Protein AF-A0A529MLP5-F1 (afdb_monomer)

Radius of gyration: 15.71 Å; Cα contacts (8 Å, |Δi|>4): 25; chains: 1; bounding box: 36×20×38 Å

pLDDT: mean 93.05, std 3.83, range [68.38, 96.12]

Secondary structure (DSSP, 8-state):
---HHHHHHHHHHTHHHHHHHHHTSHHHHHHHHHHHHHGGG--SHHHHHH-HHHHHHHHHHHT-

Structure (mmCIF, N/CA/C/O backbone):
data_AF-A0A529MLP5-F1
#
_entry.id   AF-A0A529MLP5-F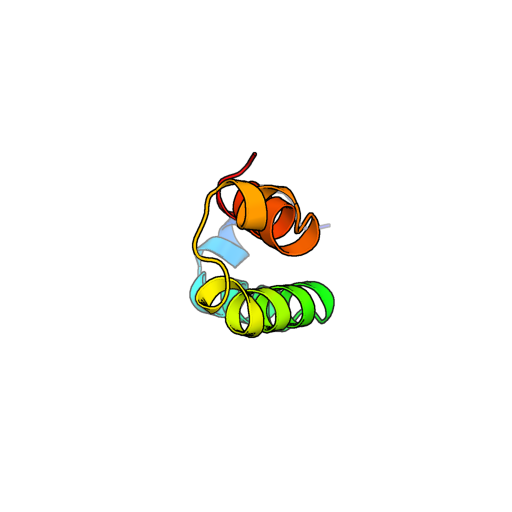1
#
loop_
_atom_site.group_PDB
_atom_site.id
_atom_site.type_symbol
_atom_site.label_atom_id
_atom_site.label_alt_id
_atom_site.label_comp_id
_atom_site.label_asym_id
_atom_site.label_entity_id
_atom_site.label_seq_id
_atom_site.pdbx_PDB_ins_code
_atom_site.Cartn_x
_atom_site.Cartn_y
_atom_site.Cartn_z
_atom_site.occupancy
_atom_site.B_iso_or_equiv
_atom_site.auth_seq_id
_atom_site.auth_comp_id
_atom_site.auth_asym_id
_atom_site.auth_atom_id
_atom_site.pdbx_PDB_model_num
ATOM 1 N N . MET A 1 1 ? 19.523 -14.229 -20.371 1.00 68.38 1 MET A N 1
ATOM 2 C CA . MET A 1 1 ? 19.296 -13.638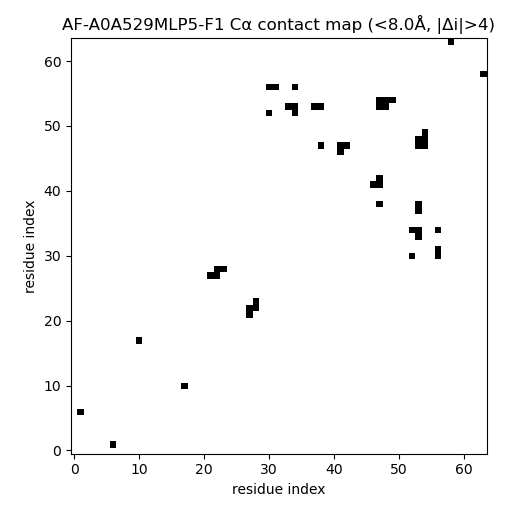 -19.036 1.00 68.38 1 MET A CA 1
ATOM 3 C C . MET A 1 1 ? 19.287 -12.130 -19.203 1.00 68.38 1 MET A C 1
ATOM 5 O O . MET A 1 1 ? 20.237 -11.614 -19.778 1.00 68.38 1 MET A O 1
ATOM 9 N N . LEU A 1 2 ? 18.218 -11.443 -18.798 1.00 81.62 2 LEU A N 1
ATOM 10 C CA . LEU A 1 2 ? 18.238 -9.979 -18.732 1.00 81.62 2 LEU A CA 1
ATOM 11 C C . LEU A 1 2 ? 19.159 -9.578 -17.576 1.00 81.62 2 LEU A C 1
ATOM 13 O O . LEU A 1 2 ? 19.049 -10.141 -16.488 1.00 81.62 2 LEU A O 1
ATOM 17 N N . ASN A 1 3 ? 20.096 -8.666 -17.822 1.00 91.25 3 ASN A N 1
ATOM 18 C CA . ASN A 1 3 ? 20.928 -8.115 -16.756 1.00 91.25 3 ASN A CA 1
ATOM 19 C C . ASN A 1 3 ? 20.164 -6.996 -16.021 1.00 91.25 3 ASN A C 1
ATOM 21 O O . ASN A 1 3 ? 19.170 -6.472 -16.530 1.00 91.25 3 ASN A O 1
ATOM 25 N N . THR A 1 4 ? 20.632 -6.623 -14.827 1.00 91.38 4 THR A N 1
ATOM 26 C CA . THR A 1 4 ? 19.996 -5.596 -13.982 1.00 91.38 4 THR A CA 1
ATOM 27 C C . THR A 1 4 ? 19.751 -4.287 -14.734 1.00 91.38 4 THR A C 1
ATOM 29 O O . THR A 1 4 ? 18.694 -3.677 -14.592 1.00 91.38 4 THR A O 1
ATOM 32 N N . TYR A 1 5 ? 20.703 -3.880 -15.577 1.00 91.06 5 TYR A N 1
ATOM 33 C CA . TYR A 1 5 ? 20.629 -2.641 -16.344 1.00 91.06 5 TYR A CA 1
ATOM 34 C C . TYR A 1 5 ? 19.524 -2.675 -17.409 1.00 91.06 5 TYR A C 1
ATOM 36 O O . TYR A 1 5 ? 18.710 -1.757 -17.483 1.00 91.06 5 TYR A O 1
ATOM 44 N N . THR A 1 6 ? 19.437 -3.752 -18.193 1.00 91.31 6 THR A N 1
ATOM 45 C CA . THR A 1 6 ? 18.395 -3.921 -19.212 1.00 91.31 6 THR A CA 1
ATOM 46 C C . THR A 1 6 ? 17.010 -4.001 -18.572 1.00 91.31 6 THR A C 1
ATOM 48 O O . THR A 1 6 ? 16.085 -3.363 -19.064 1.00 91.31 6 THR A O 1
ATOM 51 N N . SER A 1 7 ? 16.857 -4.713 -17.449 1.00 87.25 7 SER A N 1
ATOM 52 C CA . SER A 1 7 ? 15.584 -4.769 -16.715 1.00 87.25 7 SER A CA 1
ATOM 53 C C . SER A 1 7 ? 15.147 -3.391 -16.207 1.00 87.25 7 SER A C 1
ATOM 55 O O . SER A 1 7 ? 13.989 -3.017 -16.380 1.00 87.25 7 SER A O 1
ATOM 57 N N . TYR A 1 8 ? 16.076 -2.609 -15.646 1.00 91.62 8 TYR A N 1
ATOM 58 C CA . TYR A 1 8 ? 15.798 -1.236 -15.221 1.00 91.62 8 TYR A CA 1
ATOM 59 C C . TYR A 1 8 ? 15.351 -0.358 -16.394 1.00 91.62 8 TYR A C 1
ATOM 61 O O . TYR A 1 8 ? 14.323 0.306 -16.299 1.00 91.62 8 TYR A O 1
ATOM 69 N N . GLN A 1 9 ? 16.074 -0.387 -17.520 1.00 93.31 9 GLN A N 1
ATOM 70 C CA . GLN A 1 9 ? 15.718 0.409 -18.697 1.00 93.31 9 GLN A CA 1
ATOM 71 C C . GLN A 1 9 ? 14.339 0.052 -19.258 1.00 93.31 9 GLN A C 1
ATOM 73 O O . GLN A 1 9 ? 13.607 0.948 -19.669 1.00 93.31 9 GLN A O 1
ATOM 78 N N . LEU A 1 10 ? 13.971 -1.233 -19.273 1.00 90.62 10 LEU A N 1
ATOM 79 C CA . LEU A 1 10 ? 12.658 -1.676 -19.747 1.00 90.62 10 LEU A CA 1
ATOM 80 C C . LEU A 1 10 ? 11.518 -1.123 -18.885 1.00 90.62 10 LEU A C 1
ATOM 82 O O . LEU A 1 10 ? 10.518 -0.675 -19.437 1.00 90.62 10 LEU A O 1
ATOM 86 N N . ILE A 1 11 ? 11.689 -1.118 -17.560 1.00 92.19 11 ILE A N 1
ATOM 87 C CA . ILE A 1 11 ? 10.706 -0.570 -16.616 1.00 92.19 11 ILE A CA 1
ATOM 88 C C . ILE A 1 11 ? 10.666 0.960 -16.714 1.00 92.19 11 ILE A C 1
ATOM 90 O O . ILE A 1 11 ? 9.599 1.545 -16.861 1.00 92.19 11 ILE A O 1
ATOM 94 N N . ALA A 1 12 ? 11.828 1.617 -16.686 1.00 93.94 12 ALA A N 1
ATOM 95 C CA . ALA A 1 12 ? 11.931 3.075 -16.707 1.00 93.94 12 ALA A CA 1
ATOM 96 C C . ALA A 1 12 ? 11.428 3.701 -18.018 1.00 93.94 12 ALA A C 1
ATOM 98 O O . ALA A 1 12 ? 10.964 4.838 -18.016 1.00 93.94 12 ALA A O 1
ATOM 99 N N . LYS A 1 13 ? 11.504 2.964 -19.132 1.00 94.94 13 LYS A N 1
ATOM 100 C CA . LYS A 1 13 ? 11.002 3.410 -20.437 1.00 94.94 13 LYS A CA 1
ATOM 101 C C . LYS A 1 13 ? 9.480 3.582 -20.459 1.00 94.94 13 LYS A C 1
AT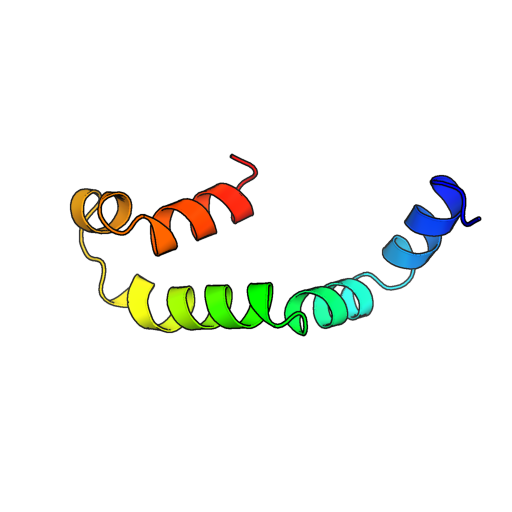OM 103 O O . LYS A 1 13 ? 8.996 4.442 -21.189 1.00 94.94 13 LYS A O 1
ATOM 108 N N . ASP A 1 14 ? 8.745 2.763 -19.710 1.00 94.25 14 ASP A N 1
ATOM 109 C CA . ASP A 1 14 ? 7.279 2.768 -19.683 1.00 94.25 14 ASP A CA 1
ATOM 110 C C . ASP A 1 14 ? 6.772 2.397 -18.282 1.00 94.25 14 ASP A C 1
ATOM 112 O O . ASP A 1 14 ? 6.247 1.308 -18.028 1.00 94.25 14 ASP A O 1
ATOM 116 N N . ILE A 1 15 ? 6.990 3.327 -17.350 1.00 94.06 15 ILE A N 1
ATOM 117 C CA . ILE A 1 15 ? 6.553 3.203 -15.957 1.00 94.06 15 ILE A CA 1
ATOM 118 C C . ILE A 1 15 ? 5.034 2.974 -15.853 1.00 94.06 15 ILE A C 1
ATOM 120 O O . ILE A 1 15 ? 4.656 2.084 -15.091 1.00 94.06 15 ILE A O 1
ATOM 124 N N . PRO A 1 16 ? 4.157 3.692 -16.592 1.00 95.50 16 PRO A N 1
ATOM 125 C CA . PRO A 1 16 ? 2.714 3.457 -16.515 1.00 95.50 16 PRO A CA 1
ATOM 126 C C . PRO A 1 16 ? 2.340 2.007 -16.822 1.00 95.50 16 PRO A C 1
ATOM 128 O O . PRO A 1 16 ? 1.682 1.359 -16.014 1.00 95.50 16 PRO A O 1
ATOM 131 N N . LYS A 1 17 ? 2.864 1.441 -17.914 1.00 94.44 17 LYS A N 1
ATOM 132 C CA . LYS A 1 17 ? 2.610 0.039 -18.258 1.00 94.44 17 LYS A CA 1
ATOM 133 C C . LYS A 1 17 ? 3.144 -0.932 -17.208 1.00 94.44 17 LYS A C 1
ATOM 135 O O . LYS A 1 17 ? 2.523 -1.963 -16.955 1.00 94.44 17 LYS A O 1
ATOM 140 N N . ALA A 1 18 ? 4.301 -0.640 -16.614 1.00 93.94 18 ALA A N 1
ATOM 141 C CA . ALA A 1 18 ? 4.846 -1.461 -15.538 1.00 93.94 18 ALA A CA 1
ATOM 142 C C . ALA A 1 18 ? 3.939 -1.439 -14.293 1.00 93.94 18 ALA A C 1
ATOM 144 O O . ALA A 1 18 ? 3.740 -2.482 -13.671 1.00 93.94 18 ALA A O 1
ATOM 145 N N . ILE A 1 19 ? 3.353 -0.285 -13.961 1.00 93.38 19 ILE A N 1
ATOM 146 C CA . ILE A 1 19 ? 2.379 -0.151 -12.871 1.00 93.38 19 ILE A CA 1
ATOM 147 C C . ILE A 1 19 ? 1.103 -0.932 -13.197 1.00 93.38 19 ILE A C 1
ATOM 149 O O . ILE A 1 19 ? 0.698 -1.748 -12.374 1.00 93.38 19 ILE A O 1
ATOM 153 N N . ASP A 1 20 ? 0.542 -0.785 -14.401 1.00 94.62 20 ASP A N 1
ATOM 15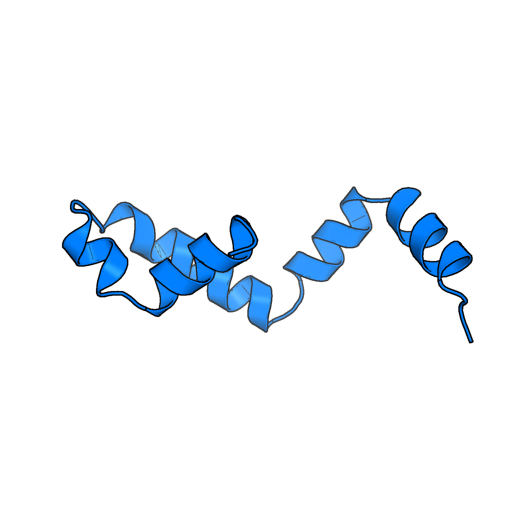4 C CA . ASP A 1 20 ? -0.660 -1.520 -14.828 1.00 94.62 20 ASP A CA 1
ATOM 155 C C . ASP A 1 20 ? -0.457 -3.041 -14.727 1.00 94.62 20 ASP A C 1
ATOM 157 O O . ASP A 1 20 ? -1.333 -3.790 -14.290 1.00 94.62 20 ASP A O 1
ATOM 161 N N . GLN A 1 21 ? 0.733 -3.521 -15.102 1.00 93.50 21 GLN A N 1
ATOM 162 C CA . G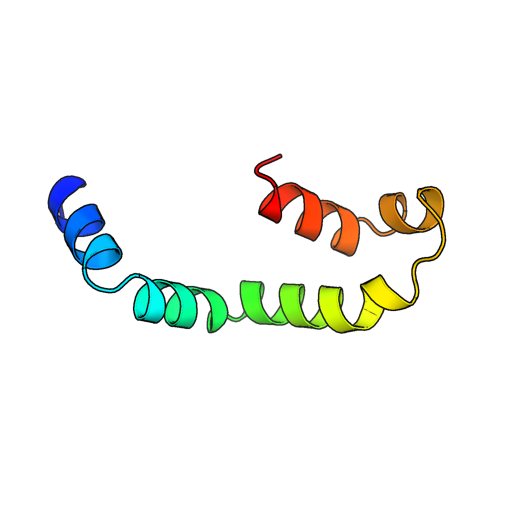LN A 1 21 ? 1.100 -4.931 -14.977 1.00 93.50 21 GLN A CA 1
ATOM 163 C C . GLN A 1 21 ? 1.189 -5.394 -13.521 1.00 93.50 21 GLN A C 1
ATOM 165 O O . GLN A 1 21 ? 0.828 -6.534 -13.229 1.00 93.50 21 GLN A O 1
ATOM 170 N N . VAL A 1 2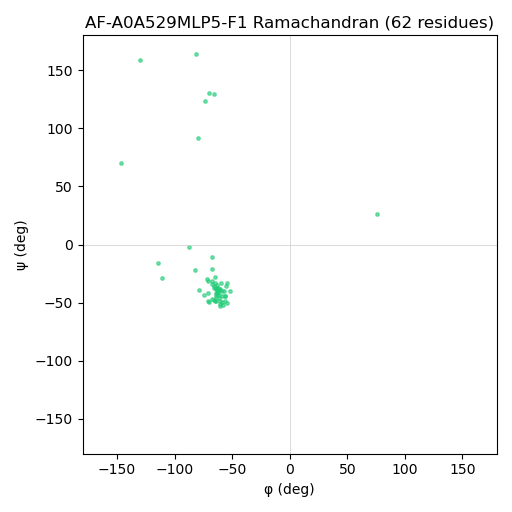2 ? 1.687 -4.547 -12.617 1.00 94.00 22 VAL A N 1
ATOM 171 C CA . VAL A 1 22 ? 1.745 -4.836 -11.177 1.00 94.00 22 VAL A CA 1
ATOM 172 C C . VAL A 1 22 ? 0.345 -4.815 -10.566 1.00 94.00 22 VAL A C 1
ATOM 174 O O . VAL A 1 22 ? 0.011 -5.716 -9.801 1.00 94.00 22 VAL A O 1
ATOM 177 N N . GLU A 1 23 ? -0.494 -3.853 -10.941 1.00 92.56 23 GLU A N 1
ATOM 178 C CA . GLU A 1 23 ? -1.879 -3.741 -10.481 1.00 92.56 23 GLU A CA 1
ATOM 179 C C . GLU A 1 23 ? -2.728 -4.942 -10.922 1.00 92.56 23 GLU A C 1
ATOM 181 O O . GLU A 1 23 ? -3.506 -5.482 -10.134 1.00 92.56 23 GLU A O 1
ATOM 186 N N . ALA A 1 24 ? -2.518 -5.431 -12.148 1.00 93.75 24 ALA A N 1
ATOM 187 C CA . ALA A 1 24 ? -3.203 -6.607 -12.678 1.00 93.75 24 ALA A CA 1
ATOM 188 C C . ALA A 1 24 ? -2.822 -7.924 -11.973 1.00 93.75 24 ALA A C 1
ATOM 190 O O . ALA A 1 24 ? -3.475 -8.950 -12.191 1.00 93.75 24 ALA A O 1
ATOM 191 N N . GLN A 1 25 ? -1.782 -7.939 -11.130 1.00 95.88 25 GLN A N 1
ATOM 192 C CA . GLN A 1 25 ? -1.417 -9.141 -10.385 1.00 95.88 25 GLN A CA 1
ATOM 193 C C . GLN A 1 25 ? -2.534 -9.500 -9.390 1.00 95.88 25 GLN A C 1
ATOM 195 O O . GLN A 1 25 ? -2.916 -8.656 -8.578 1.00 95.88 25 GLN A O 1
ATOM 200 N N . PRO A 1 26 ? -3.023 -10.758 -9.359 1.00 95.62 26 PRO A N 1
ATOM 201 C CA . PRO A 1 26 ? -4.179 -11.138 -8.542 1.00 95.62 26 PRO A CA 1
ATOM 202 C C . PRO A 1 26 ? -4.046 -10.801 -7.053 1.00 95.62 26 PRO A C 1
ATOM 204 O O . PRO A 1 26 ? -5.028 -10.449 -6.405 1.00 95.62 26 PRO A O 1
ATOM 207 N N . VAL A 1 27 ? -2.832 -10.908 -6.507 1.00 92.94 27 VAL A N 1
ATOM 208 C CA . VAL A 1 27 ? -2.552 -10.599 -5.099 1.00 92.94 27 VAL A CA 1
ATOM 209 C C . VAL A 1 27 ? -2.645 -9.098 -4.843 1.00 92.94 27 VAL A C 1
ATOM 211 O O . VAL A 1 27 ? -3.361 -8.694 -3.933 1.00 92.94 27 VAL A O 1
ATOM 214 N N . VAL A 1 28 ? -1.978 -8.286 -5.675 1.00 94.06 28 VAL A N 1
ATOM 215 C CA . VAL A 1 28 ? -2.011 -6.819 -5.579 1.00 94.06 28 VAL A CA 1
ATOM 216 C C . VAL A 1 28 ? -3.449 -6.346 -5.697 1.00 94.06 28 VAL A C 1
ATOM 218 O O . VAL A 1 28 ? -3.942 -5.700 -4.782 1.00 94.06 28 VAL A O 1
ATOM 221 N N . LYS A 1 29 ? -4.162 -6.782 -6.740 1.00 95.06 29 LYS A N 1
ATOM 222 C CA . LYS A 1 29 ? -5.563 -6.425 -6.945 1.00 95.06 29 LYS A CA 1
ATOM 223 C C . LYS A 1 29 ? -6.435 -6.758 -5.730 1.00 95.06 29 LYS A C 1
ATOM 225 O O . LYS A 1 29 ? -7.165 -5.903 -5.243 1.00 95.06 29 LYS A O 1
ATOM 230 N N . ARG A 1 30 ? -6.354 -7.988 -5.212 1.00 95.06 30 ARG A N 1
ATOM 231 C CA . ARG A 1 30 ? -7.182 -8.438 -4.080 1.00 95.06 30 ARG A CA 1
ATOM 232 C C . ARG A 1 30 ? -6.905 -7.655 -2.796 1.00 95.06 30 ARG A C 1
ATOM 234 O O . ARG A 1 30 ? 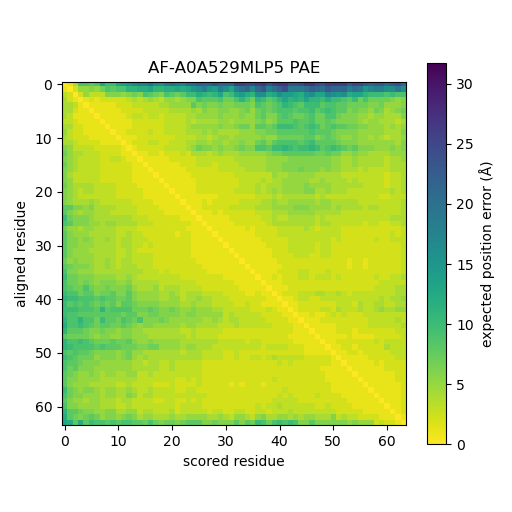-7.815 -7.470 -1.986 1.00 95.06 30 ARG A O 1
ATOM 241 N N . ASP A 1 31 ? -5.658 -7.263 -2.570 1.00 93.81 31 ASP A N 1
ATOM 242 C CA . ASP A 1 31 ? -5.278 -6.497 -1.385 1.00 93.81 31 ASP A CA 1
ATOM 243 C C . ASP A 1 31 ? -5.644 -5.017 -1.534 1.00 93.81 31 ASP A C 1
ATOM 245 O O . ASP A 1 31 ? -6.200 -4.448 -0.596 1.00 93.81 31 ASP A O 1
ATOM 249 N N . THR A 1 32 ? -5.468 -4.439 -2.727 1.00 95.00 32 THR A N 1
ATOM 250 C CA . THR A 1 32 ? -5.957 -3.098 -3.076 1.00 95.00 32 THR A CA 1
ATOM 251 C C . THR A 1 32 ? -7.474 -3.002 -2.919 1.00 95.00 32 THR A C 1
ATOM 253 O O . THR A 1 32 ? -7.959 -2.104 -2.234 1.00 95.00 32 THR A O 1
ATOM 256 N N . ASP A 1 33 ? -8.234 -3.948 -3.483 1.00 95.56 33 ASP A N 1
ATOM 257 C CA . ASP A 1 33 ? -9.699 -3.979 -3.392 1.00 95.56 33 ASP A CA 1
ATOM 258 C C . ASP A 1 33 ? -10.161 -4.035 -1.923 1.00 95.56 33 ASP A C 1
ATOM 260 O O . ASP A 1 33 ? -11.065 -3.304 -1.516 1.00 95.56 33 ASP A O 1
ATOM 264 N N . TYR A 1 34 ? -9.518 -4.878 -1.103 1.00 95.19 34 TYR A N 1
ATOM 265 C CA . TYR A 1 34 ? -9.824 -4.970 0.326 1.00 95.19 34 TYR A CA 1
ATOM 266 C C . TYR A 1 34 ? -9.496 -3.667 1.057 1.00 95.19 34 TYR A C 1
ATOM 268 O O . TYR A 1 34 ? -10.293 -3.216 1.880 1.00 95.19 34 TYR A O 1
ATOM 276 N N . TYR A 1 35 ? -8.350 -3.054 0.757 1.00 95.00 35 TYR A N 1
ATOM 277 C CA . TYR A 1 35 ? -7.961 -1.791 1.367 1.00 95.00 35 TYR A CA 1
ATOM 278 C C . TYR A 1 35 ? -8.979 -0.693 1.059 1.00 95.00 35 TYR A C 1
ATOM 280 O O . TYR A 1 35 ? -9.513 -0.080 1.980 1.00 95.00 35 TYR A O 1
ATOM 288 N N . LEU A 1 36 ? -9.324 -0.510 -0.218 1.00 94.81 36 LEU A N 1
ATOM 289 C CA . LEU A 1 36 ? -10.284 0.501 -0.667 1.00 94.81 36 LEU A CA 1
ATOM 290 C C . LEU A 1 36 ? -11.681 0.301 -0.064 1.00 94.81 36 LEU A C 1
ATOM 292 O O . LEU A 1 36 ? -12.329 1.278 0.308 1.00 94.81 36 LEU A O 1
ATOM 296 N N . ALA A 1 37 ? -12.136 -0.946 0.073 1.00 96.12 37 ALA A N 1
ATOM 297 C CA . ALA A 1 37 ? -13.453 -1.248 0.629 1.00 96.12 37 ALA A CA 1
ATOM 298 C C . ALA A 1 37 ? -13.557 -1.008 2.147 1.00 96.12 37 ALA A C 1
ATOM 300 O O . ALA A 1 37 ? -14.641 -0.697 2.641 1.00 96.12 37 ALA A O 1
ATOM 301 N N . ASN A 1 38 ? -12.458 -1.162 2.896 1.00 94.19 38 ASN A N 1
ATOM 302 C CA . ASN A 1 38 ? -12.501 -1.189 4.362 1.00 94.19 38 ASN A CA 1
ATOM 303 C C . ASN A 1 38 ? -11.870 0.036 5.033 1.00 94.19 38 ASN A C 1
ATOM 305 O O . ASN A 1 38 ? -12.323 0.424 6.109 1.00 94.19 38 ASN A O 1
ATOM 309 N N . ILE A 1 39 ? -10.884 0.694 4.411 1.00 92.62 39 ILE A N 1
ATOM 310 C CA . ILE A 1 39 ? -10.153 1.808 5.039 1.00 92.62 39 ILE A CA 1
ATOM 311 C C . ILE A 1 39 ? -11.066 2.983 5.419 1.00 92.62 39 ILE A C 1
ATOM 313 O O . ILE A 1 39 ? -10.863 3.612 6.452 1.00 92.62 39 ILE A O 1
ATOM 317 N N . GLY A 1 40 ? -12.125 3.246 4.644 1.00 93.62 40 GLY A N 1
ATOM 318 C CA . GLY A 1 40 ? -13.094 4.306 4.946 1.00 93.62 40 GLY A CA 1
ATOM 319 C C . GLY A 1 40 ? -13.940 4.045 6.200 1.00 93.62 40 GLY A C 1
ATOM 320 O O . GLY A 1 40 ? -14.473 4.991 6.789 1.00 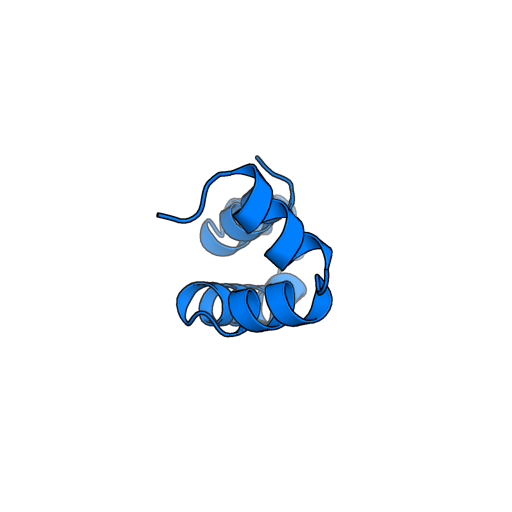93.62 40 GLY A O 1
ATOM 321 N N . ASN A 1 41 ? -14.048 2.785 6.633 1.00 93.62 41 ASN A N 1
ATOM 322 C CA . ASN A 1 41 ? -14.790 2.395 7.834 1.00 93.62 41 ASN A CA 1
ATOM 323 C C . ASN A 1 41 ? -13.964 2.587 9.112 1.00 93.62 41 ASN A C 1
ATOM 325 O O . ASN A 1 41 ? -14.539 2.745 10.186 1.00 93.62 41 ASN A O 1
ATOM 329 N N . ILE A 1 42 ? -12.635 2.632 9.000 1.00 93.62 42 ILE A N 1
ATOM 330 C CA . ILE A 1 42 ? -11.719 2.829 10.122 1.00 93.62 42 ILE A CA 1
ATOM 331 C C . ILE A 1 42 ? -11.759 4.288 10.584 1.00 93.62 42 ILE A C 1
ATOM 333 O O . ILE A 1 42 ? -11.544 5.208 9.795 1.00 93.62 42 ILE A O 1
ATOM 337 N N . LYS A 1 43 ? -12.058 4.512 11.870 1.00 94.25 43 LYS A N 1
ATOM 338 C CA . LYS A 1 43 ? -12.196 5.861 12.459 1.00 94.25 43 LYS A CA 1
ATOM 339 C C . LYS A 1 43 ? -11.136 6.191 13.502 1.00 94.25 43 LYS A C 1
ATOM 341 O O . LYS A 1 43 ? -10.964 7.360 13.834 1.00 94.25 43 LYS A O 1
ATOM 346 N N . THR A 1 44 ? -10.435 5.184 14.013 1.00 95.50 44 THR A N 1
ATOM 347 C CA . THR A 1 44 ? -9.409 5.351 15.041 1.00 95.50 44 THR A CA 1
ATOM 348 C C . THR A 1 44 ? -8.122 4.638 14.644 1.00 95.50 44 THR A C 1
ATOM 350 O O . THR A 1 44 ? -8.123 3.723 13.820 1.00 95.50 44 THR A O 1
ATOM 353 N N . ILE A 1 45 ? -7.012 5.064 15.248 1.00 91.31 45 ILE A N 1
ATOM 354 C CA . ILE A 1 45 ? -5.705 4.422 15.055 1.00 91.31 45 ILE A CA 1
ATOM 355 C C . ILE A 1 45 ? -5.740 2.985 15.588 1.00 91.31 45 ILE A C 1
ATOM 357 O O . ILE A 1 45 ? -5.185 2.089 14.961 1.00 91.31 45 ILE A O 1
ATOM 361 N N . ASP A 1 46 ? -6.436 2.744 16.700 1.00 93.75 46 ASP A N 1
ATOM 362 C CA . ASP A 1 46 ? -6.553 1.402 17.269 1.00 93.75 46 ASP A CA 1
ATOM 363 C C . ASP A 1 46 ? -7.267 0.443 16.314 1.00 93.75 46 ASP A C 1
ATOM 365 O O . ASP A 1 46 ? -6.826 -0.692 16.143 1.00 93.75 46 ASP A O 1
ATOM 369 N N . ASP A 1 47 ? -8.341 0.890 15.658 1.00 93.19 47 ASP A N 1
ATOM 370 C CA . ASP A 1 47 ? -9.054 0.078 14.665 1.00 93.19 47 ASP A CA 1
ATOM 371 C C . ASP A 1 47 ? -8.182 -0.196 13.433 1.00 93.19 47 ASP A C 1
ATOM 373 O O . ASP A 1 47 ? -8.216 -1.295 12.881 1.00 93.19 47 ASP A O 1
ATOM 377 N N . PHE A 1 48 ? -7.353 0.776 13.038 1.00 93.69 48 PHE A N 1
ATOM 378 C CA . PHE A 1 48 ? -6.410 0.616 11.934 1.00 93.69 48 PHE A CA 1
ATOM 379 C C . PHE A 1 48 ? -5.338 -0.436 12.232 1.00 93.69 48 PHE A C 1
ATOM 381 O O . PHE A 1 48 ? -5.087 -1.312 11.412 1.00 93.69 48 PHE A O 1
ATOM 388 N N . VAL A 1 49 ? -4.710 -0.362 13.409 1.00 93.44 49 VAL A N 1
ATOM 389 C CA . VAL A 1 49 ? -3.621 -1.271 13.802 1.00 93.44 49 VAL A CA 1
ATOM 390 C C . VAL A 1 49 ? -4.146 -2.683 14.087 1.00 93.44 49 VAL A C 1
ATOM 392 O O . VAL A 1 49 ? -3.441 -3.663 13.843 1.00 93.44 49 VAL A O 1
ATOM 395 N N . LYS A 1 50 ? -5.389 -2.812 14.573 1.00 95.06 50 LYS A N 1
ATOM 396 C CA . LYS A 1 50 ? -6.039 -4.114 14.803 1.00 95.06 50 LYS A CA 1
ATOM 397 C C . LYS A 1 50 ? -6.342 -4.867 13.510 1.00 95.06 50 LYS A C 1
ATOM 399 O O . LYS A 1 50 ? -6.267 -6.095 13.512 1.00 95.06 50 LYS A O 1
ATOM 404 N N . ASP A 1 51 ? -6.669 -4.175 12.417 1.00 93.44 51 ASP A N 1
ATOM 405 C CA . ASP A 1 51 ? -6.797 -4.822 11.108 1.00 93.44 51 ASP A CA 1
ATOM 406 C C . ASP A 1 51 ? -5.404 -5.024 10.497 1.00 93.44 51 ASP A C 1
ATOM 408 O O . ASP A 1 51 ? -4.869 -4.178 9.778 1.00 93.44 51 ASP A O 1
ATOM 412 N N . THR A 1 52 ? -4.816 -6.193 10.766 1.00 92.88 52 THR A N 1
ATOM 413 C CA . THR A 1 52 ? -3.493 -6.570 10.250 1.00 92.88 52 THR A CA 1
ATOM 414 C C . THR A 1 52 ? -3.409 -6.451 8.731 1.00 92.88 52 THR A C 1
ATOM 416 O O . THR A 1 52 ? -2.358 -6.111 8.201 1.00 92.88 52 THR A O 1
ATOM 419 N N . ARG A 1 53 ? -4.501 -6.695 8.002 1.00 93.12 53 ARG A N 1
ATOM 420 C CA . ARG A 1 53 ? -4.480 -6.669 6.540 1.00 93.12 53 ARG A CA 1
ATOM 421 C C . ARG A 1 53 ? -4.410 -5.238 6.012 1.00 93.12 53 ARG A C 1
ATOM 423 O O . ARG A 1 53 ? -3.611 -4.977 5.113 1.00 93.12 53 ARG A O 1
ATOM 430 N N . LEU A 1 54 ? -5.189 -4.317 6.581 1.00 94.25 54 LEU A N 1
ATOM 431 C CA . LEU A 1 54 ? -5.093 -2.887 6.262 1.00 94.25 54 LEU A CA 1
ATOM 432 C C . LEU A 1 54 ? -3.743 -2.311 6.680 1.00 94.25 54 LEU A C 1
ATOM 434 O O . LEU A 1 54 ? -3.100 -1.612 5.894 1.00 94.25 54 LEU A O 1
ATOM 438 N N . PHE A 1 55 ? -3.303 -2.651 7.890 1.00 94.44 55 PHE A N 1
ATOM 439 C CA . PHE A 1 55 ? -2.036 -2.196 8.432 1.00 94.44 55 PHE A CA 1
ATOM 440 C C . PHE A 1 55 ? -0.860 -2.650 7.561 1.00 94.44 55 PHE A C 1
ATOM 442 O O . PHE A 1 55 ? -0.091 -1.818 7.086 1.00 94.44 55 PHE A O 1
ATOM 449 N N . THR A 1 56 ? -0.746 -3.949 7.262 1.00 94.50 56 THR A N 1
ATOM 450 C CA . THR A 1 56 ? 0.338 -4.485 6.425 1.00 94.50 56 THR A CA 1
ATOM 451 C C . THR A 1 56 ? 0.312 -3.911 5.011 1.00 94.50 56 THR A C 1
ATOM 453 O O . THR A 1 56 ? 1.375 -3.626 4.462 1.00 94.50 56 THR A O 1
ATOM 456 N N . TYR A 1 57 ? -0.868 -3.705 4.418 1.00 95.25 57 TYR A N 1
ATOM 457 C CA . TYR A 1 57 ? -0.965 -3.084 3.097 1.00 95.25 57 TYR A CA 1
ATOM 458 C C . TYR A 1 57 ? -0.405 -1.655 3.099 1.00 95.25 57 TYR A C 1
ATOM 460 O O . TYR A 1 57 ? 0.400 -1.306 2.236 1.00 95.25 57 TYR A O 1
ATOM 468 N N . ALA A 1 58 ? -0.774 -0.849 4.098 1.00 94.19 58 ALA A N 1
ATOM 469 C CA . ALA A 1 58 ? -0.250 0.503 4.242 1.00 94.19 58 ALA A CA 1
ATOM 470 C C . ALA A 1 58 ? 1.261 0.503 4.505 1.00 94.19 58 ALA A C 1
ATOM 472 O O . ALA A 1 58 ? 1.991 1.197 3.806 1.00 94.19 58 ALA A O 1
ATOM 473 N N . MET A 1 59 ? 1.749 -0.303 5.454 1.00 95.25 59 MET A N 1
ATOM 474 C CA . MET A 1 59 ? 3.184 -0.385 5.760 1.00 95.25 59 MET A CA 1
ATOM 475 C C . MET A 1 59 ? 3.995 -0.756 4.514 1.00 95.25 59 MET A C 1
ATOM 477 O O . MET A 1 59 ? 4.951 -0.061 4.175 1.00 95.25 59 MET A O 1
ATOM 481 N N . LYS A 1 60 ? 3.523 -1.743 3.741 1.00 94.19 60 LYS A N 1
ATOM 482 C CA . LYS A 1 60 ? 4.132 -2.137 2.467 1.00 94.19 60 LYS A CA 1
ATOM 483 C C . LYS A 1 60 ? 4.178 -0.989 1.453 1.00 94.19 60 LYS A C 1
ATOM 485 O O . LYS A 1 60 ? 5.178 -0.845 0.757 1.00 94.19 60 LYS A O 1
ATOM 490 N N . ALA A 1 61 ? 3.126 -0.175 1.362 1.00 94.06 61 ALA A N 1
ATOM 491 C CA . ALA A 1 61 ? 3.091 0.984 0.466 1.00 94.06 61 ALA A CA 1
ATOM 492 C C . ALA A 1 61 ? 4.075 2.094 0.886 1.00 94.06 61 ALA A C 1
ATOM 494 O O . ALA A 1 61 ? 4.616 2.785 0.026 1.00 94.06 61 ALA A O 1
ATOM 495 N N . TYR A 1 62 ? 4.338 2.234 2.190 1.00 94.88 62 TYR A N 1
ATOM 496 C CA . TYR A 1 62 ? 5.325 3.171 2.742 1.00 94.88 62 TYR A CA 1
ATOM 497 C C . TYR A 1 62 ? 6.751 2.599 2.828 1.00 94.88 62 TYR A C 1
ATOM 499 O O . TYR A 1 62 ? 7.671 3.326 3.199 1.00 94.88 62 TYR A O 1
ATOM 507 N N . GLY A 1 63 ? 6.954 1.331 2.454 1.00 92.00 63 GLY A N 1
ATOM 508 C CA . GLY A 1 63 ? 8.265 0.677 2.470 1.00 92.00 63 GLY A CA 1
ATOM 509 C C . GLY A 1 63 ? 8.752 0.267 3.863 1.00 92.00 63 GLY A C 1
ATOM 510 O O . GLY A 1 63 ? 9.963 0.193 4.072 1.00 92.00 63 GLY A O 1
ATOM 511 N N . LEU A 1 64 ? 7.821 0.035 4.792 1.00 87.69 64 LEU A N 1
ATOM 512 C CA . LEU A 1 64 ? 8.072 -0.450 6.152 1.00 87.69 64 LEU A CA 1
ATOM 513 C C . LEU A 1 64 ? 7.930 -1.973 6.251 1.00 87.69 64 LEU A C 1
ATOM 515 O O . LEU A 1 64 ? 7.057 -2.541 5.550 1.00 87.69 64 LEU A O 1
#

Mean predicted aligned error: 4.11 Å

Foldseek 3Di:
DDDPVNVVCVCVVCVPVVVVVVCPPPVNVVLVVVLVVPVVVDDDPVSCVVPPSNVVVVCVVVVD

Solvent-accessible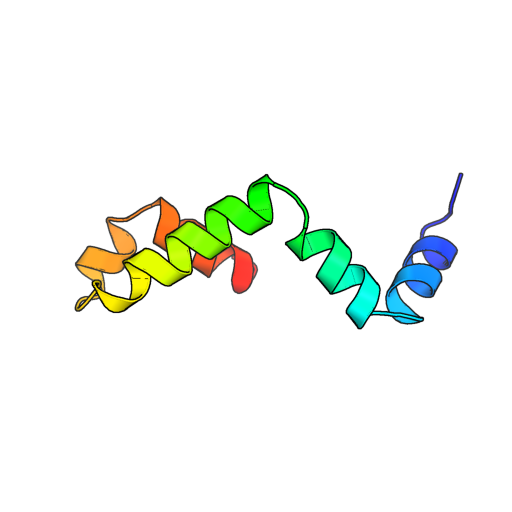 surface area (backbone atoms only — not comparable to full-atom values): 3782 Å² total; per-residue (Å²): 133,86,50,74,67,60,53,48,51,60,40,70,74,40,50,68,62,49,47,53,57,51,50,67,33,70,66,50,38,54,51,50,53,50,38,69,73,47,56,82,75,52,87,46,72,68,58,39,64,68,37,56,68,53,37,51,54,52,35,53,74,75,73,97

Sequence (64 aa):
MLNTYTSYQLIAKDIPKAIDQVEAQPVVKRDTDYYLANIGNIKTIDDFVKDTRLFTYAMKAYGL